Protein AF-A0A9D3AYM5-F1 (afdb_monomer)

Foldseek 3Di:
DPDPPVVVVLQPDWDWDDDPPDDIDIDRPVVVVVVVVVVVPPPPPPPPPPPD

Sequence (52 aa):
MKKNDRG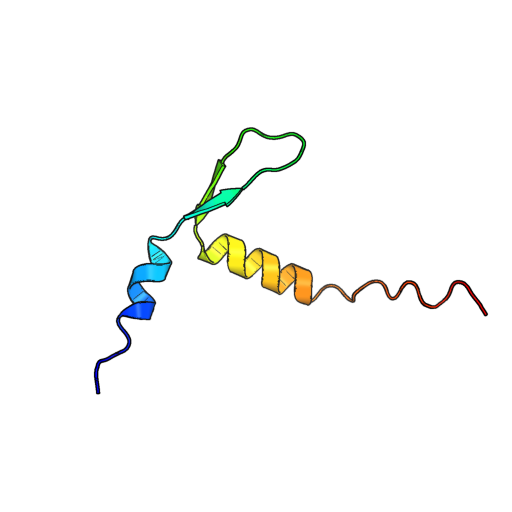KDLNNLTVPIHTDKAEPGFIPFYEFAEGLDAMSKQPKADKRDEMR

Structure (mmCIF, N/CA/C/O backbone):
data_AF-A0A9D3AYM5-F1
#
_entry.id   AF-A0A9D3AYM5-F1
#
loop_
_atom_site.group_PDB
_atom_site.id
_atom_site.type_symbol
_atom_site.label_atom_id
_atom_site.label_alt_id
_atom_site.label_comp_id
_atom_site.label_asym_id
_atom_site.label_entity_id
_atom_site.label_seq_id
_atom_site.pdbx_PDB_ins_code
_atom_site.Cartn_x
_atom_site.Cartn_y
_atom_site.Cartn_z
_atom_site.occupancy
_atom_site.B_iso_or_equiv
_atom_site.auth_seq_id
_atom_site.auth_comp_id
_ato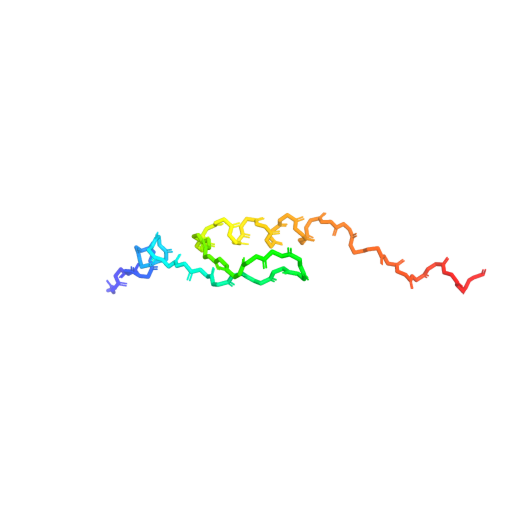m_site.auth_asym_id
_atom_site.auth_atom_id
_atom_site.pdbx_PDB_model_num
ATOM 1 N N . MET A 1 1 ? -31.414 -6.398 -10.127 1.00 43.50 1 MET A N 1
ATOM 2 C CA . MET A 1 1 ? -29.943 -6.224 -10.172 1.00 43.50 1 MET A CA 1
ATOM 3 C C . MET A 1 1 ? -29.470 -5.747 -8.804 1.00 43.50 1 MET A C 1
ATOM 5 O O . MET A 1 1 ? -29.773 -4.615 -8.446 1.00 43.50 1 MET A O 1
ATOM 9 N N . LYS A 1 2 ? -28.787 -6.591 -8.013 1.00 50.88 2 LYS A N 1
ATOM 10 C CA . LYS A 1 2 ? -28.034 -6.103 -6.844 1.00 50.88 2 LYS A CA 1
ATOM 11 C C . LYS A 1 2 ? -26.883 -5.268 -7.39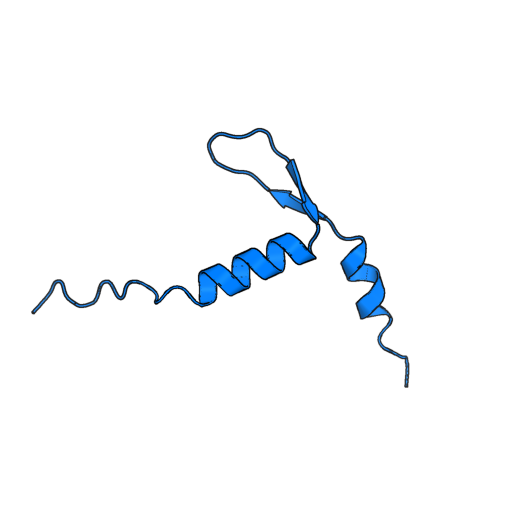7 1.00 50.88 2 LYS A C 1
ATOM 13 O O . LYS A 1 2 ? -26.050 -5.798 -8.130 1.00 50.88 2 LYS A O 1
ATOM 18 N N . LYS A 1 3 ? -26.885 -3.963 -7.126 1.00 53.97 3 LYS A N 1
ATOM 19 C CA . LYS A 1 3 ? -25.720 -3.117 -7.398 1.00 53.97 3 LYS A CA 1
ATOM 20 C C . LYS A 1 3 ? -24.551 -3.748 -6.639 1.00 53.97 3 LYS A C 1
ATOM 22 O O . LYS A 1 3 ? -24.723 -4.178 -5.505 1.00 53.97 3 LYS A O 1
ATOM 27 N N . ASN A 1 4 ? -23.417 -3.921 -7.306 1.00 54.59 4 ASN A N 1
ATOM 28 C CA . ASN A 1 4 ? -22.225 -4.497 -6.701 1.00 54.59 4 ASN A CA 1
ATOM 29 C C . ASN A 1 4 ? -21.736 -3.558 -5.581 1.00 54.59 4 ASN A C 1
ATOM 31 O O . ASN A 1 4 ? -20.910 -2.689 -5.836 1.00 54.59 4 ASN A O 1
ATOM 35 N N . ASP A 1 5 ? -22.217 -3.751 -4.349 1.00 55.38 5 ASP A N 1
ATOM 36 C CA . ASP A 1 5 ? -21.707 -3.073 -3.141 1.00 55.38 5 ASP A CA 1
ATOM 37 C C . ASP A 1 5 ? -20.212 -3.362 -2.895 1.00 55.38 5 ASP A C 1
ATOM 39 O O . ASP A 1 5 ? -19.538 -2.636 -2.172 1.00 55.38 5 ASP A O 1
ATOM 43 N N . ARG A 1 6 ? -19.655 -4.343 -3.621 1.00 54.59 6 ARG A N 1
ATOM 44 C CA . ARG A 1 6 ? -18.233 -4.715 -3.656 1.00 54.59 6 ARG A CA 1
ATOM 45 C C . ARG A 1 6 ? -17.270 -3.551 -3.923 1.00 54.59 6 ARG A C 1
ATOM 47 O O . ARG A 1 6 ? -16.107 -3.653 -3.562 1.00 54.59 6 ARG A O 1
ATOM 54 N N . GLY A 1 7 ? -17.719 -2.469 -4.565 1.00 55.38 7 GLY A N 1
ATOM 55 C CA . GLY A 1 7 ? -16.868 -1.303 -4.834 1.00 55.38 7 GLY A CA 1
ATOM 56 C C . GLY A 1 7 ? -16.580 -0.434 -3.605 1.00 55.38 7 GLY A C 1
ATOM 57 O O . GLY A 1 7 ? -15.592 0.291 -3.605 1.00 55.38 7 GLY A O 1
ATOM 58 N N . LYS A 1 8 ? -17.420 -0.490 -2.559 1.00 57.69 8 LYS A N 1
ATOM 59 C CA . LYS A 1 8 ? -17.220 0.308 -1.338 1.00 57.69 8 LYS A CA 1
ATOM 60 C C . LYS A 1 8 ? -16.354 -0.400 -0.299 1.00 57.69 8 LYS A C 1
ATOM 62 O O . LYS A 1 8 ? -15.614 0.276 0.408 1.00 57.69 8 LYS A O 1
ATOM 67 N N . ASP A 1 9 ? -16.407 -1.729 -0.251 1.00 62.69 9 ASP A N 1
ATOM 68 C CA . ASP A 1 9 ? -15.679 -2.520 0.748 1.00 62.69 9 ASP A CA 1
ATOM 69 C C . ASP A 1 9 ? -14.161 -2.500 0.528 1.00 62.69 9 ASP A C 1
ATOM 71 O O . ASP A 1 9 ? -13.402 -2.518 1.491 1.00 62.69 9 ASP A O 1
ATOM 75 N N . LEU A 1 10 ? -13.705 -2.382 -0.724 1.00 66.56 10 LEU A N 1
ATOM 76 C CA . LEU A 1 10 ? -12.276 -2.363 -1.061 1.00 66.56 10 LEU A CA 1
ATOM 77 C C . LEU A 1 10 ? -11.541 -1.117 -0.535 1.00 66.56 10 LEU A C 1
ATOM 79 O O . LEU A 1 10 ? -10.345 -1.193 -0.270 1.00 66.56 10 LEU A O 1
ATOM 83 N N . ASN A 1 11 ? -12.245 0.004 -0.336 1.00 68.38 11 ASN A N 1
ATOM 84 C CA . ASN A 1 11 ? -11.646 1.253 0.155 1.00 68.38 11 ASN A CA 1
ATOM 85 C C . ASN A 1 11 ? -11.214 1.179 1.627 1.00 68.38 11 ASN A C 1
ATOM 87 O O . ASN A 1 11 ? -10.401 1.988 2.060 1.00 68.38 11 ASN A O 1
ATOM 91 N N . ASN A 1 12 ? -11.747 0.216 2.386 1.00 77.19 12 ASN A N 1
ATOM 92 C CA . ASN A 1 12 ? -11.433 0.025 3.804 1.00 77.19 12 ASN A CA 1
ATOM 93 C C . ASN A 1 12 ? -10.544 -1.203 4.049 1.00 77.19 12 ASN A C 1
ATOM 95 O O . ASN A 1 12 ? -10.289 -1.554 5.200 1.00 77.19 12 ASN A O 1
ATOM 99 N N . LEU A 1 13 ? -10.098 -1.881 2.988 1.00 84.88 13 LEU A N 1
ATOM 100 C CA . LEU A 1 13 ? -9.195 -3.015 3.115 1.00 84.88 13 LEU A CA 1
ATOM 101 C C . LEU A 1 13 ? -7.757 -2.524 3.201 1.00 84.88 13 LEU A C 1
ATOM 103 O O . LEU A 1 13 ? -7.299 -1.737 2.372 1.00 84.88 13 LEU A O 1
ATOM 107 N N . THR A 1 14 ? -7.035 -3.046 4.181 1.00 86.88 14 THR A N 1
ATOM 108 C CA . THR A 1 14 ? -5.584 -2.940 4.259 1.00 86.88 14 THR A CA 1
ATOM 109 C C . THR A 1 14 ? -4.968 -4.313 4.045 1.00 86.88 14 THR A C 1
ATOM 111 O O . THR A 1 14 ? -5.558 -5.344 4.378 1.00 86.88 14 THR A O 1
ATOM 114 N N . VAL A 1 15 ? -3.780 -4.335 3.454 1.00 86.06 15 VAL A N 1
ATOM 115 C CA . VAL A 1 15 ? -2.992 -5.546 3.247 1.00 86.06 15 VAL A CA 1
ATOM 116 C C . VAL A 1 15 ? -1.727 -5.481 4.093 1.00 86.06 15 VAL A C 1
ATOM 118 O O . VAL A 1 15 ? -1.068 -4.436 4.128 1.00 86.06 15 VAL A O 1
ATOM 121 N N . PRO A 1 16 ? -1.384 -6.578 4.791 1.00 87.31 16 PRO A N 1
ATOM 122 C CA . PRO A 1 16 ? -0.127 -6.661 5.504 1.00 87.31 16 PRO A CA 1
ATOM 123 C C . PRO A 1 16 ? 1.019 -6.695 4.497 1.00 87.31 16 PRO A C 1
ATOM 125 O O . PRO A 1 16 ? 0.969 -7.411 3.496 1.00 87.31 16 PRO A O 1
ATOM 128 N N . ILE A 1 17 ? 2.072 -5.949 4.793 1.00 82.19 17 ILE A N 1
ATOM 129 C CA . ILE A 1 17 ? 3.317 -5.961 4.037 1.00 82.19 17 ILE A CA 1
ATOM 130 C C . ILE A 1 17 ? 4.458 -6.344 4.963 1.00 82.19 17 ILE A C 1
ATOM 132 O O . ILE A 1 17 ? 4.607 -5.823 6.070 1.00 82.19 17 ILE A O 1
ATOM 136 N N . HIS A 1 18 ? 5.279 -7.260 4.468 1.00 76.25 18 HI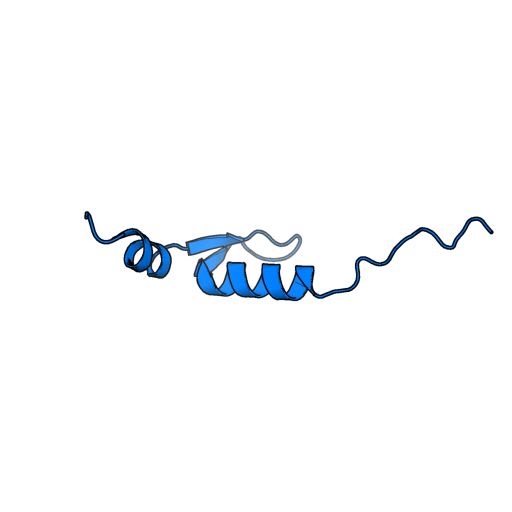S A N 1
ATOM 137 C CA . HIS A 1 18 ? 6.529 -7.651 5.084 1.00 76.25 18 HIS A CA 1
ATOM 138 C C . HIS A 1 18 ? 7.629 -7.405 4.058 1.00 76.25 18 HIS A C 1
ATOM 140 O O . HIS A 1 18 ? 7.574 -7.942 2.953 1.00 76.25 18 HIS A O 1
ATOM 146 N N . THR A 1 19 ? 8.592 -6.556 4.401 1.00 67.19 19 THR A N 1
ATOM 147 C CA . THR A 1 19 ? 9.815 -6.401 3.610 1.00 67.19 19 THR A CA 1
ATOM 148 C C . THR A 1 19 ? 10.973 -6.925 4.441 1.00 67.19 19 THR A C 1
ATOM 150 O O . THR A 1 19 ? 10.955 -6.787 5.662 1.00 67.19 19 THR A O 1
ATOM 153 N N . ASP A 1 20 ? 11.982 -7.506 3.792 1.00 72.44 20 ASP A N 1
ATOM 154 C CA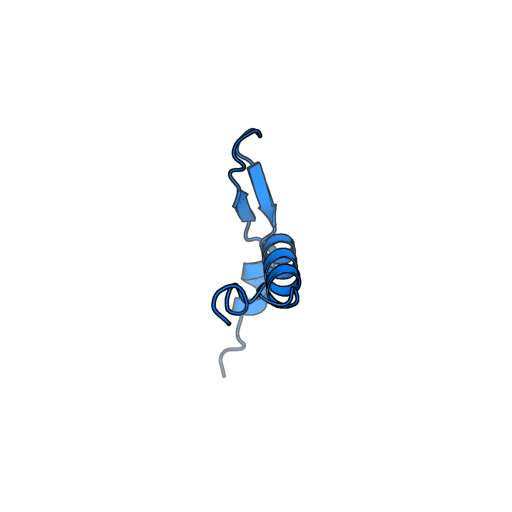 . ASP A 1 20 ? 13.067 -8.258 4.447 1.00 72.44 20 ASP A CA 1
ATOM 155 C C . ASP A 1 20 ? 13.859 -7.465 5.508 1.00 72.44 20 ASP A C 1
ATOM 157 O O . ASP A 1 20 ? 14.680 -8.037 6.225 1.00 72.44 20 ASP A O 1
ATOM 161 N N . LYS A 1 21 ? 13.665 -6.141 5.598 1.00 65.19 21 LYS A N 1
ATOM 162 C CA . LYS A 1 21 ? 14.384 -5.245 6.516 1.00 65.19 21 LYS A CA 1
ATOM 163 C C . LYS A 1 21 ? 13.515 -4.192 7.218 1.00 65.19 21 LYS A C 1
ATOM 165 O O . LYS A 1 21 ? 14.085 -3.312 7.859 1.00 65.19 21 LYS A O 1
ATOM 170 N N . ALA A 1 22 ? 12.185 -4.248 7.116 1.00 71.44 22 ALA A N 1
ATOM 171 C CA . ALA A 1 22 ? 11.301 -3.303 7.809 1.00 71.44 22 ALA A CA 1
ATOM 172 C C . ALA A 1 22 ? 10.343 -4.013 8.767 1.00 71.44 22 ALA A C 1
ATOM 174 O O . ALA A 1 22 ? 10.012 -5.185 8.582 1.00 71.44 22 ALA A O 1
ATOM 175 N N . GLU A 1 23 ? 9.880 -3.280 9.781 1.00 72.19 23 GLU A N 1
ATOM 176 C CA . GLU A 1 23 ? 8.828 -3.775 10.662 1.00 72.19 23 GLU A CA 1
ATOM 177 C C . GLU A 1 23 ? 7.555 -4.089 9.857 1.00 72.19 23 GLU A C 1
ATOM 179 O O . GLU A 1 23 ? 7.234 -3.368 8.904 1.00 72.19 23 GLU A O 1
ATOM 184 N N . PRO A 1 24 ? 6.829 -5.168 10.211 1.00 81.62 24 PRO A N 1
ATOM 185 C CA . PRO A 1 24 ? 5.564 -5.496 9.570 1.00 81.62 24 PRO A CA 1
ATOM 186 C C . PRO A 1 24 ? 4.604 -4.306 9.632 1.00 81.62 24 PRO A C 1
ATOM 188 O O . PRO A 1 24 ? 4.358 -3.752 10.703 1.00 81.62 24 PRO A O 1
ATOM 191 N N . GLY A 1 25 ? 4.050 -3.932 8.482 1.00 86.31 25 GLY A N 1
ATOM 192 C CA . GLY A 1 25 ? 3.136 -2.801 8.351 1.00 86.31 25 GLY A CA 1
ATOM 193 C C . GLY A 1 25 ? 1.862 -3.175 7.608 1.00 86.31 25 GLY A C 1
ATOM 194 O O . GLY A 1 25 ? 1.704 -4.297 7.124 1.00 86.31 25 GLY A O 1
ATOM 195 N N . PHE A 1 26 ? 0.956 -2.209 7.490 1.00 89.06 26 PHE A N 1
ATOM 196 C CA . PHE A 1 26 ? -0.263 -2.334 6.699 1.00 89.06 26 PHE A CA 1
ATOM 197 C C . PHE A 1 26 ? -0.365 -1.143 5.752 1.00 89.06 26 PHE A C 1
ATOM 199 O O . PHE A 1 26 ? -0.190 -0.007 6.188 1.00 89.06 26 PHE A O 1
ATOM 206 N N . ILE A 1 27 ? -0.679 -1.402 4.482 1.00 87.38 27 ILE A N 1
ATOM 207 C CA . ILE A 1 27 ? -1.026 -0.356 3.507 1.00 87.38 27 ILE A CA 1
ATOM 208 C C . ILE A 1 27 ? -2.457 -0.547 3.013 1.00 87.38 27 ILE A C 1
ATOM 210 O O . ILE A 1 27 ? -2.956 -1.677 3.016 1.00 87.38 27 ILE A O 1
ATOM 214 N N . PRO A 1 28 ? -3.140 0.520 2.577 1.00 89.19 28 PRO A N 1
ATOM 215 C CA . PRO A 1 28 ? -4.418 0.402 1.893 1.00 89.19 28 PRO A CA 1
ATOM 216 C C . PRO A 1 28 ? -4.327 -0.479 0.644 1.00 89.19 28 PRO A C 1
ATOM 218 O O . PRO A 1 28 ? -3.332 -0.479 -0.082 1.00 89.19 28 PRO A O 1
ATOM 221 N N . PHE A 1 29 ? -5.403 -1.206 0.353 1.00 86.75 29 PHE A N 1
ATOM 222 C CA . PHE A 1 29 ? -5.461 -2.116 -0.788 1.00 86.75 29 PHE A CA 1
ATOM 223 C C . PHE A 1 29 ? -5.258 -1.404 -2.134 1.00 86.75 29 PHE A C 1
ATOM 225 O O . PHE A 1 29 ? -4.667 -1.986 -3.043 1.00 86.75 29 PHE A O 1
ATOM 232 N N . TYR A 1 30 ? -5.710 -0.152 -2.273 1.00 85.62 30 TYR A N 1
ATOM 233 C CA . TYR A 1 30 ? -5.522 0.598 -3.518 1.00 85.62 30 TYR A CA 1
ATOM 234 C C . TYR A 1 30 ? -4.033 0.870 -3.805 1.00 85.62 30 TYR A C 1
ATOM 236 O O . TYR A 1 30 ? -3.599 0.649 -4.931 1.00 85.62 30 TYR A O 1
ATOM 244 N N . GLU A 1 31 ? -3.231 1.230 -2.793 1.00 85.38 31 GLU A N 1
ATOM 245 C CA . GLU A 1 31 ? -1.782 1.466 -2.946 1.00 85.38 31 GLU A CA 1
ATOM 246 C C . GLU A 1 31 ? -1.047 0.183 -3.338 1.00 85.38 31 GLU A C 1
ATOM 248 O O . GLU A 1 31 ? -0.161 0.179 -4.194 1.00 85.38 31 GLU A O 1
ATOM 253 N N . PHE A 1 32 ? -1.460 -0.941 -2.753 1.00 86.12 32 PHE A N 1
ATOM 254 C CA . PHE A 1 32 ? -0.941 -2.249 -3.129 1.00 86.12 32 PHE A CA 1
ATOM 255 C C . PHE A 1 32 ? -1.255 -2.599 -4.592 1.00 86.12 32 PHE A C 1
ATOM 257 O O . PHE A 1 32 ? -0.376 -3.061 -5.322 1.00 86.12 32 PHE A O 1
ATOM 264 N N . ALA A 1 33 ? -2.492 -2.363 -5.039 1.00 84.81 33 ALA A N 1
ATOM 265 C CA . ALA A 1 33 ? -2.909 -2.642 -6.410 1.00 84.81 33 ALA A CA 1
ATOM 266 C C . ALA A 1 33 ? -2.162 -1.774 -7.440 1.00 84.81 33 ALA A C 1
ATOM 268 O O . ALA A 1 33 ? -1.766 -2.283 -8.490 1.00 84.81 33 ALA A O 1
ATOM 269 N N . GLU A 1 34 ? -1.910 -0.499 -7.129 1.00 84.44 34 GLU A N 1
ATOM 270 C CA . GLU A 1 34 ? -1.087 0.389 -7.962 1.00 84.44 34 GLU A CA 1
ATOM 271 C C . GLU A 1 34 ? 0.356 -0.121 -8.093 1.00 84.44 34 GLU A C 1
ATOM 273 O O . GLU A 1 34 ? 0.912 -0.136 -9.195 1.00 84.44 34 GLU A O 1
ATOM 278 N N . GLY A 1 35 ? 0.945 -0.617 -6.998 1.00 83.69 35 GLY A N 1
ATOM 279 C CA . GLY A 1 35 ? 2.274 -1.231 -7.011 1.00 83.69 35 GLY A CA 1
ATOM 280 C C . GLY A 1 35 ? 2.360 -2.468 -7.915 1.00 83.69 35 GLY A C 1
ATOM 281 O O . GLY A 1 35 ? 3.333 -2.629 -8.656 1.00 83.69 35 GLY A O 1
ATOM 282 N N . LEU A 1 36 ? 1.326 -3.318 -7.915 1.00 82.25 36 LEU A N 1
ATOM 283 C CA . LEU A 1 36 ? 1.248 -4.483 -8.805 1.00 82.25 36 LEU A CA 1
ATOM 284 C C . LEU A 1 36 ? 1.121 -4.086 -10.281 1.00 82.25 36 LEU A C 1
ATOM 286 O O . LEU A 1 36 ? 1.782 -4.686 -11.131 1.00 82.25 36 LEU A O 1
ATOM 290 N N . ASP A 1 37 ? 0.302 -3.080 -1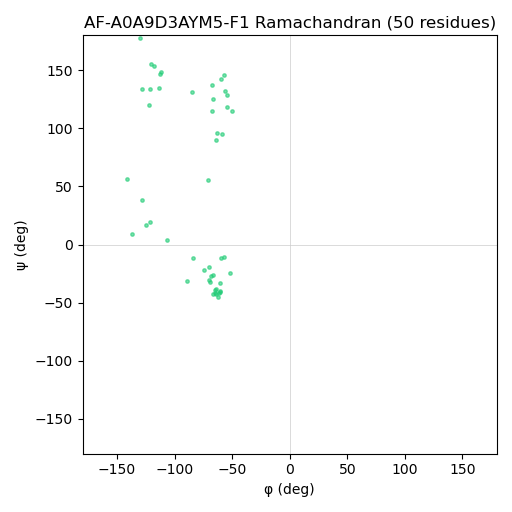0.594 1.00 79.00 37 ASP A N 1
ATOM 291 C CA . ASP A 1 37 ? 0.148 -2.581 -11.965 1.00 79.00 37 ASP A CA 1
ATOM 292 C C . ASP A 1 37 ? 1.466 -1.986 -12.485 1.00 79.00 37 ASP A C 1
ATOM 294 O O . ASP A 1 37 ? 1.900 -2.307 -13.595 1.00 79.00 37 ASP A O 1
ATOM 298 N N . ALA A 1 38 ? 2.173 -1.212 -11.655 1.00 75.69 38 ALA A N 1
ATOM 299 C CA . ALA A 1 38 ? 3.500 -0.691 -11.979 1.00 75.69 38 ALA A CA 1
ATOM 300 C C . ALA A 1 38 ? 4.526 -1.812 -12.232 1.00 75.69 38 ALA A C 1
ATOM 302 O O . ALA A 1 38 ? 5.300 -1.738 -13.188 1.00 75.69 38 ALA A O 1
ATOM 303 N N . MET A 1 39 ? 4.498 -2.881 -11.430 1.00 69.75 39 MET A N 1
ATOM 304 C CA . MET A 1 39 ? 5.377 -4.043 -11.603 1.00 69.75 39 MET A CA 1
ATOM 305 C C . MET A 1 39 ? 5.025 -4.858 -12.857 1.00 69.75 39 MET A C 1
ATOM 307 O O . MET A 1 39 ? 5.911 -5.400 -13.513 1.00 69.75 39 MET A O 1
ATOM 311 N N . SER A 1 40 ? 3.745 -4.907 -13.239 1.00 67.25 40 SER A N 1
ATOM 312 C CA . SER A 1 40 ? 3.294 -5.567 -14.470 1.00 67.25 40 SER A CA 1
ATOM 313 C C . SER A 1 40 ? 3.749 -4.845 -15.745 1.00 67.25 40 SER A C 1
ATOM 315 O O . SER A 1 40 ? 3.938 -5.483 -16.782 1.00 67.25 40 SER A O 1
ATOM 317 N N . LYS A 1 41 ? 3.959 -3.524 -15.658 1.00 67.38 41 LYS A N 1
ATOM 318 C CA . LYS A 1 41 ? 4.445 -2.667 -16.750 1.00 67.38 41 LYS A CA 1
ATOM 319 C C . LYS A 1 41 ? 5.963 -2.658 -16.881 1.00 67.38 41 LYS A C 1
ATOM 321 O O . LYS A 1 41 ? 6.469 -2.173 -17.892 1.00 67.38 41 LYS A O 1
ATOM 326 N N . GLN A 1 42 ? 6.698 -3.191 -15.903 1.00 65.44 42 GLN A N 1
ATOM 327 C CA . GLN A 1 42 ? 8.108 -3.470 -16.125 1.00 65.44 42 GLN A CA 1
ATOM 328 C C . GLN A 1 42 ? 8.198 -4.589 -17.168 1.00 65.44 42 GLN A C 1
ATOM 330 O O . GLN A 1 42 ? 7.581 -5.642 -16.974 1.00 65.44 42 GLN A O 1
ATOM 335 N N . PRO A 1 43 ? 8.938 -4.398 -18.278 1.00 61.59 43 PRO A N 1
ATOM 336 C CA . PRO A 1 43 ? 9.231 -5.507 -19.166 1.00 61.59 43 PRO A CA 1
ATOM 337 C C . PRO A 1 43 ? 9.868 -6.579 -18.292 1.00 61.59 43 PRO A C 1
ATOM 339 O O . PRO A 1 43 ? 10.894 -6.326 -17.654 1.00 61.59 43 PRO A O 1
ATOM 342 N N . LYS A 1 44 ? 9.224 -7.752 -18.196 1.00 61.12 44 LYS A N 1
ATOM 343 C CA . LYS A 1 44 ? 9.862 -8.918 -17.590 1.00 61.12 44 LYS A CA 1
ATOM 344 C C . LYS A 1 44 ? 11.201 -9.009 -18.294 1.00 61.12 44 LYS A C 1
ATOM 346 O O . LYS A 1 44 ? 11.209 -9.140 -19.514 1.00 61.12 44 LYS A O 1
ATOM 351 N N . ALA A 1 45 ? 12.294 -8.819 -17.557 1.00 58.06 45 ALA A N 1
ATOM 352 C CA . ALA A 1 45 ? 13.624 -8.998 -18.100 1.00 58.06 45 ALA A CA 1
ATOM 353 C C . ALA A 1 45 ? 13.659 -10.446 -18.584 1.00 58.06 45 ALA A C 1
ATOM 355 O O . ALA A 1 45 ? 13.782 -11.375 -17.783 1.00 58.06 45 ALA A O 1
ATOM 356 N N . ASP A 1 46 ? 13.386 -10.634 -19.872 1.00 58.72 46 ASP A N 1
ATOM 357 C CA . ASP A 1 46 ? 13.401 -11.918 -20.531 1.00 58.72 46 ASP A CA 1
ATOM 358 C C . ASP A 1 46 ? 14.855 -12.365 -20.423 1.00 58.72 46 ASP A C 1
ATOM 360 O O . ASP A 1 46 ? 15.714 -11.957 -21.198 1.00 58.72 46 ASP A O 1
ATOM 364 N N . LYS A 1 47 ? 15.157 -13.178 -19.407 1.00 61.66 47 LYS A N 1
ATOM 365 C CA . LYS A 1 47 ? 16.425 -13.903 -19.284 1.00 61.66 47 LYS A CA 1
ATOM 366 C C . LYS A 1 47 ? 16.465 -15.015 -20.338 1.00 61.66 47 LYS A C 1
ATOM 368 O O . LYS A 1 47 ? 16.563 -16.192 -20.009 1.00 61.66 47 LYS A O 1
ATOM 373 N N . ARG A 1 48 ? 16.278 -14.650 -21.607 1.00 59.00 48 ARG A N 1
ATOM 374 C CA . ARG A 1 48 ? 16.249 -15.547 -22.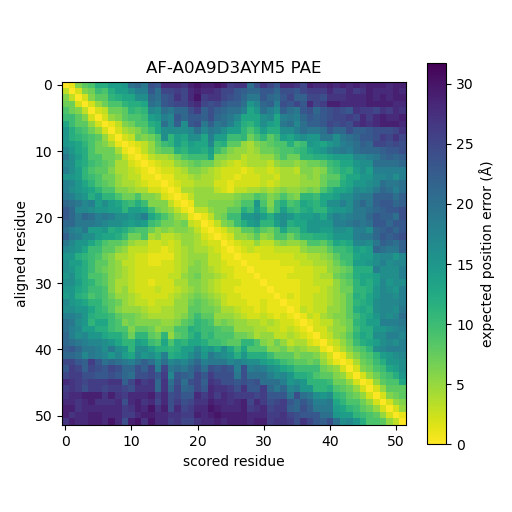768 1.00 59.00 48 ARG A CA 1
ATOM 375 C C . ARG A 1 48 ? 17.244 -15.145 -23.852 1.00 59.00 48 ARG A C 1
ATOM 377 O O . ARG A 1 48 ? 17.139 -15.649 -24.961 1.00 59.00 48 ARG A O 1
ATOM 384 N N . ASP A 1 49 ? 18.222 -14.306 -23.519 1.00 56.34 49 ASP A N 1
ATOM 385 C CA . ASP A 1 49 ? 19.282 -13.906 -24.452 1.00 56.34 49 ASP A CA 1
ATOM 386 C C . ASP A 1 49 ? 20.690 -14.108 -23.864 1.00 56.34 49 ASP A C 1
ATOM 388 O O . ASP A 1 49 ? 21.587 -13.296 -24.043 1.00 56.34 49 ASP A O 1
ATOM 392 N N . GLU A 1 5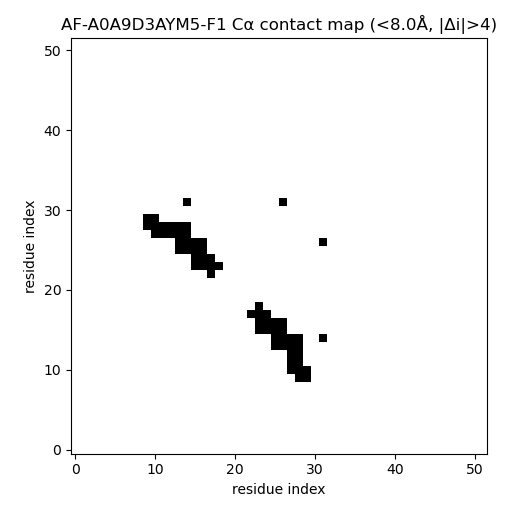0 ? 20.883 -15.204 -23.119 1.00 56.03 50 GLU A N 1
ATOM 393 C CA . GLU A 1 50 ? 22.205 -15.628 -22.617 1.00 56.03 50 GLU A CA 1
ATOM 394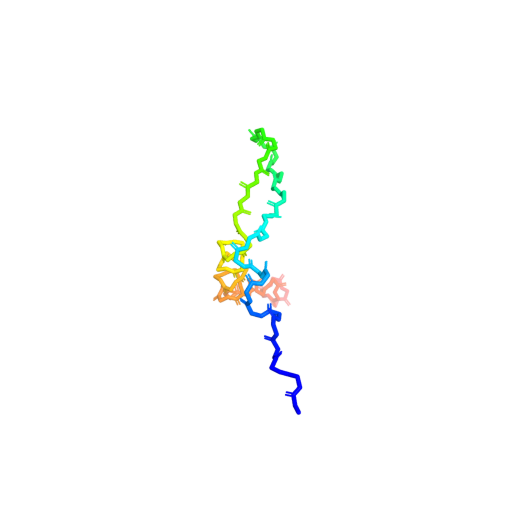 C C . GLU A 1 50 ? 22.592 -17.046 -23.097 1.00 56.03 50 GLU A C 1
ATOM 396 O O . GLU A 1 50 ? 23.458 -17.700 -22.524 1.00 56.03 50 GLU A O 1
ATOM 401 N N . MET A 1 51 ? 21.947 -17.541 -24.164 1.00 53.66 51 MET A N 1
ATOM 402 C CA . MET A 1 51 ? 22.326 -18.786 -24.857 1.00 53.66 51 MET A CA 1
ATOM 403 C C . MET A 1 51 ? 22.163 -18.660 -26.381 1.00 53.66 51 MET A C 1
ATOM 405 O O . MET A 1 51 ? 21.439 -19.444 -26.999 1.00 53.66 51 MET A O 1
ATOM 409 N N . ARG A 1 52 ? 22.819 -17.672 -26.996 1.00 50.25 52 ARG A N 1
ATOM 410 C CA . ARG A 1 52 ? 22.983 -17.623 -28.452 1.00 50.25 52 ARG A CA 1
ATOM 411 C C . ARG A 1 52 ? 24.438 -17.440 -28.843 1.00 50.25 52 ARG A C 1
ATOM 413 O O . ARG A 1 52 ? 25.132 -16.675 -28.143 1.00 50.25 52 ARG A O 1
#

Radius of gyration: 17.4 Å; Cα contacts (8 Å, |Δi|>4): 31; chains: 1; bounding box: 53×20×39 Å

Solvent-accessible surface area (backbone atoms only — not comparable to full-atom values): 3531 Å² total; per-residue (Å²): 132,83,74,75,66,70,72,62,59,51,78,77,36,64,41,81,46,78,53,103,86,51,79,78,44,73,45,52,39,65,64,54,51,52,53,51,55,56,57,68,69,45,77,74,80,72,89,77,82,87,82,125

Secondary structure (DSSP, 8-state):
----THHHHGGG-EEEE--TTS--EEEEHHHHHHHHHHHHTS------SS--

pLDDT: mean 70.51, std 13.01, range [43.5, 89.19]

Mean predicted aligned error: 12.78 Å

Nearest PDB structures (foldseek):
  6nkl-assembly1_D-2  TM=4.785E-01  e=9.687E+00  Haemophilus influenzae
  8s8i-assembly1_m  TM=3.505E-01  e=7.180E+00  Saccharomyces cerevisiae S288C

Organism: NCBI:txid182264